Protein AF-V5I3E8-F1 (afdb_monomer)

Solvent-accessible surface area (backbone atoms only — not comparable to full-atom values): 7664 Å² total; per-residue (Å²): 109,70,68,59,53,53,50,51,53,53,49,54,50,52,49,53,48,52,49,53,53,53,51,50,53,51,50,53,51,50,49,52,51,50,52,49,51,50,53,50,50,52,55,44,58,69,61,35,80,78,40,76,70,56,49,55,54,52,53,48,52,51,53,48,49,47,51,53,49,51,56,52,42,48,49,50,48,51,50,51,48,55,49,52,49,52,48,52,50,49,48,56,46,50,52,51,48,52,50,52,50,50,51,51,50,49,52,51,51,52,50,53,51,49,54,49,50,52,52,51,51,50,52,50,51,52,52,50,50,51,52,50,51,53,52,52,52,50,57,55,64,74,72,105

Foldseek 3Di:
DVVVVVVVVVVVVVVVLVVVLVVVLVVLVVVLVVVLCVVLVVVCVVPVVVDPVCNVVSVVVSVVCCVCPVNPPVCCPVVCVVSVVCCVVCCCCVVCVVVVVVVVVVVVVVVVVVVVVVVVVVVVVCVVVVVVVVVVVCCVVVVD

Radius of gyration: 36.59 Å; Cα contacts (8 Å, |Δi|>4): 25; chains: 1; bounding box: 84×21×106 Å

Organism: Ixodes ricinus (NCBI:txid34613)

pLDDT: mean 70.53, std 8.28, range [51.88, 89.31]

Structure (mmCIF, N/CA/C/O backbone):
data_AF-V5I3E8-F1
#
_entry.id   AF-V5I3E8-F1
#
loop_
_atom_site.group_PDB
_atom_site.id
_atom_site.type_symbol
_atom_site.label_atom_id
_atom_site.label_alt_id
_atom_site.label_comp_id
_atom_site.label_asym_id
_atom_site.label_entity_id
_atom_site.label_seq_id
_atom_site.pdbx_PDB_ins_code
_atom_site.Cartn_x
_atom_site.Cartn_y
_atom_site.Cartn_z
_atom_site.occupancy
_atom_site.B_iso_or_equiv
_atom_site.auth_seq_id
_atom_site.auth_comp_id
_atom_site.auth_asym_id
_atom_site.auth_atom_id
_atom_site.pdbx_PDB_model_num
ATOM 1 N N . TYR A 1 1 ? -5.792 -1.248 25.904 1.00 58.16 1 TYR A N 1
ATOM 2 C CA . TYR A 1 1 ? -6.262 -2.214 24.886 1.00 58.16 1 TYR A CA 1
ATOM 3 C C . TYR A 1 1 ? -6.462 -1.592 23.500 1.00 58.16 1 TYR A C 1
ATOM 5 O O . TYR A 1 1 ? -5.793 -2.015 22.571 1.00 58.16 1 TYR A O 1
ATOM 13 N N . ILE A 1 2 ? -7.296 -0.555 23.338 1.00 60.03 2 ILE A N 1
ATOM 14 C CA . ILE A 1 2 ? -7.599 0.042 22.014 1.00 60.03 2 ILE A CA 1
ATOM 15 C C . ILE A 1 2 ? -6.369 0.671 21.337 1.00 60.03 2 ILE A C 1
ATOM 17 O O . ILE A 1 2 ? -6.145 0.451 20.152 1.00 60.03 2 ILE A O 1
ATOM 21 N N . TYR A 1 3 ? -5.545 1.408 22.087 1.00 62.28 3 TYR A N 1
ATOM 22 C CA . TYR A 1 3 ? -4.334 2.034 21.543 1.00 62.28 3 TYR A CA 1
ATOM 23 C C . TYR A 1 3 ? -3.337 0.994 21.008 1.00 62.28 3 TYR A C 1
ATOM 25 O O . TYR A 1 3 ? -2.826 1.132 19.903 1.00 62.28 3 TYR A O 1
ATOM 33 N N . ILE A 1 4 ? -3.146 -0.096 21.759 1.00 72.69 4 ILE A N 1
ATOM 34 C CA . ILE A 1 4 ? -2.285 -1.225 21.382 1.00 72.69 4 ILE A CA 1
ATOM 35 C C . ILE A 1 4 ? -2.824 -1.910 20.118 1.00 72.69 4 ILE A C 1
ATOM 37 O O . ILE A 1 4 ? -2.066 -2.174 19.193 1.00 72.69 4 ILE A O 1
ATOM 41 N N . TYR A 1 5 ? -4.137 -2.129 20.030 1.00 66.50 5 TYR A N 1
ATOM 42 C CA . TYR A 1 5 ? -4.763 -2.751 18.860 1.00 66.50 5 TYR A CA 1
ATOM 43 C C . TYR A 1 5 ? -4.642 -1.892 17.589 1.00 66.50 5 TYR A C 1
ATOM 45 O O . TYR A 1 5 ? -4.278 -2.394 16.527 1.00 66.50 5 TYR A O 1
ATOM 53 N N . ILE A 1 6 ? -4.880 -0.580 17.699 1.00 66.94 6 ILE A N 1
ATOM 54 C CA . ILE A 1 6 ? -4.701 0.366 16.586 1.00 66.94 6 ILE A CA 1
ATOM 55 C C . ILE A 1 6 ? -3.235 0.395 16.141 1.00 66.94 6 ILE A C 1
ATOM 57 O O . ILE A 1 6 ? -2.953 0.359 14.944 1.00 66.94 6 ILE A O 1
ATOM 61 N N . TYR A 1 7 ? -2.304 0.415 17.093 1.00 69.31 7 TYR A N 1
ATOM 62 C CA . TYR A 1 7 ? -0.872 0.404 16.818 1.00 69.31 7 TYR A CA 1
ATOM 63 C C . TYR A 1 7 ? -0.431 -0.872 16.080 1.00 69.31 7 TYR A C 1
ATOM 65 O O . TYR A 1 7 ? 0.264 -0.784 15.069 1.00 69.31 7 TYR A O 1
ATOM 73 N N . ILE A 1 8 ? -0.912 -2.046 16.507 1.00 73.50 8 ILE A N 1
ATOM 74 C CA . ILE A 1 8 ? -0.635 -3.333 15.849 1.00 73.50 8 ILE A CA 1
ATOM 75 C C . ILE A 1 8 ? -1.161 -3.348 14.406 1.00 73.50 8 ILE A C 1
ATOM 77 O O . ILE A 1 8 ? -0.446 -3.779 13.500 1.00 73.50 8 ILE A O 1
ATOM 81 N N . ILE A 1 9 ? -2.373 -2.840 14.156 1.00 73.19 9 ILE A N 1
ATOM 82 C CA . ILE A 1 9 ? -2.941 -2.759 12.798 1.00 73.19 9 ILE A CA 1
ATOM 83 C C . ILE A 1 9 ? -2.114 -1.831 11.903 1.00 73.19 9 ILE A C 1
ATOM 85 O O . ILE A 1 9 ? -1.828 -2.161 10.753 1.00 73.19 9 ILE A O 1
ATOM 89 N N . ILE A 1 10 ? -1.705 -0.672 12.423 1.00 70.00 10 ILE A N 1
ATOM 90 C CA . ILE A 1 10 ? -0.891 0.281 11.662 1.00 70.00 10 ILE A CA 1
ATOM 91 C C . ILE A 1 10 ? 0.464 -0.338 11.297 1.00 70.00 10 ILE A C 1
ATOM 93 O O . ILE A 1 10 ? 0.891 -0.228 10.147 1.00 70.00 10 ILE A O 1
ATOM 97 N N . ILE A 1 11 ? 1.120 -1.024 12.239 1.00 74.12 11 ILE A N 1
ATOM 98 C CA . ILE A 1 11 ? 2.411 -1.680 11.995 1.00 74.12 11 ILE A CA 1
ATOM 99 C C . ILE A 1 11 ? 2.282 -2.825 10.997 1.00 74.12 11 ILE A C 1
ATOM 101 O O . ILE A 1 11 ? 3.046 -2.875 10.037 1.00 74.12 11 ILE A O 1
ATOM 105 N N . THR A 1 12 ? 1.325 -3.732 11.186 1.00 70.81 12 THR A N 1
ATOM 106 C CA . THR A 1 12 ? 1.130 -4.877 10.278 1.00 70.81 12 THR A CA 1
ATOM 107 C C . THR A 1 12 ? 0.818 -4.416 8.853 1.00 70.81 12 THR A C 1
ATOM 109 O O . THR A 1 12 ? 1.358 -4.964 7.889 1.00 70.81 12 THR A O 1
ATOM 112 N N . TYR A 1 13 ? 0.042 -3.343 8.699 1.00 70.50 13 TYR A N 1
ATOM 113 C CA . TYR A 1 13 ? -0.216 -2.731 7.398 1.0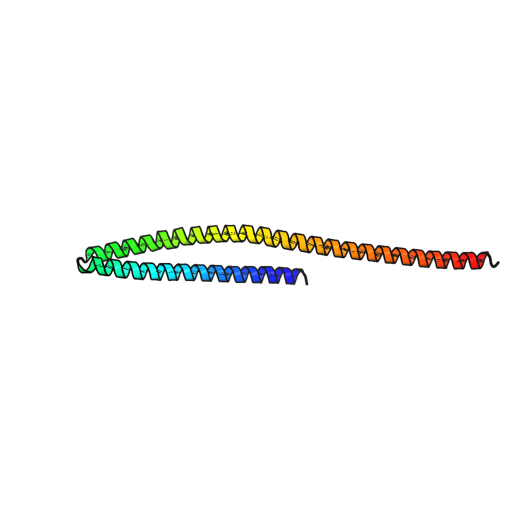0 70.50 13 TYR A CA 1
ATOM 114 C C . TYR A 1 13 ? 1.031 -2.064 6.789 1.00 70.50 13 TYR A C 1
ATOM 116 O O . TYR A 1 13 ? 1.321 -2.247 5.608 1.00 70.50 13 TYR A O 1
ATOM 124 N N . LEU A 1 14 ? 1.815 -1.320 7.578 1.00 69.50 14 LEU A N 1
ATOM 125 C CA . LEU A 1 14 ? 3.079 -0.734 7.111 1.00 69.50 14 LEU A CA 1
ATOM 126 C C . LEU A 1 14 ? 4.089 -1.806 6.687 1.00 69.50 14 LEU A C 1
ATOM 128 O O . LEU A 1 14 ? 4.796 -1.626 5.695 1.00 69.50 14 LEU A O 1
ATOM 132 N N . LEU A 1 15 ? 4.139 -2.920 7.415 1.00 73.44 15 LEU A N 1
ATOM 133 C CA . LEU A 1 15 ? 5.052 -4.026 7.152 1.00 73.44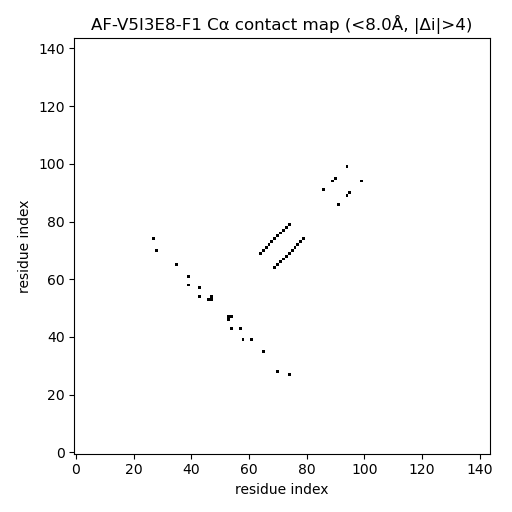 15 LEU A CA 1
ATOM 134 C C . LEU A 1 15 ? 4.677 -4.767 5.862 1.00 73.44 15 LEU A C 1
ATOM 136 O O . LEU A 1 15 ? 5.527 -4.974 4.998 1.00 73.44 15 LEU A O 1
ATOM 140 N N . THR A 1 16 ? 3.397 -5.111 5.695 1.00 71.25 16 THR A N 1
ATOM 141 C CA . THR A 1 16 ? 2.880 -5.731 4.461 1.00 71.25 16 THR A CA 1
ATOM 142 C C . THR A 1 16 ? 3.070 -4.809 3.256 1.00 71.25 16 THR A C 1
ATOM 144 O O . THR A 1 16 ? 3.516 -5.242 2.193 1.00 71.25 16 THR A O 1
ATOM 147 N N . TYR A 1 17 ? 2.846 -3.508 3.427 1.00 68.00 17 TYR A N 1
ATOM 148 C CA . TYR A 1 17 ? 3.140 -2.506 2.411 1.00 68.00 17 TYR A CA 1
ATOM 149 C C . TYR A 1 17 ? 4.627 -2.456 2.020 1.00 68.00 17 TYR A C 1
ATOM 151 O O . TYR A 1 17 ? 4.963 -2.522 0.837 1.00 68.00 17 TYR A O 1
ATOM 159 N N . LEU A 1 18 ? 5.535 -2.372 2.996 1.00 72.75 18 LEU A N 1
ATOM 160 C CA . LEU A 1 18 ? 6.974 -2.373 2.737 1.00 72.75 18 LEU A CA 1
ATOM 161 C C . LEU A 1 18 ? 7.388 -3.642 1.974 1.00 72.75 18 LEU A C 1
ATOM 163 O O . LEU A 1 18 ? 8.130 -3.560 0.993 1.00 72.75 18 LEU A O 1
ATOM 167 N N . LEU A 1 19 ? 6.862 -4.798 2.386 1.00 74.94 19 LEU A N 1
ATOM 168 C CA . LEU A 1 19 ? 7.128 -6.089 1.759 1.00 74.94 19 LEU A CA 1
ATOM 169 C C . LEU A 1 19 ? 6.650 -6.124 0.297 1.00 74.94 19 LEU A C 1
ATOM 171 O O . LEU A 1 19 ? 7.425 -6.477 -0.594 1.00 74.94 19 LEU A O 1
ATOM 175 N N . THR A 1 20 ? 5.407 -5.714 0.022 1.00 69.81 20 THR A N 1
ATOM 176 C CA . THR A 1 20 ? 4.859 -5.648 -1.350 1.00 69.81 20 THR A CA 1
ATOM 177 C C . THR A 1 20 ? 5.638 -4.673 -2.239 1.00 69.81 20 THR A C 1
ATOM 179 O O . THR A 1 20 ? 5.943 -4.986 -3.387 1.00 69.81 20 THR A O 1
ATOM 182 N N . TYR A 1 21 ? 6.047 -3.514 -1.716 1.00 69.25 21 TYR A N 1
ATOM 183 C CA . TYR A 1 21 ? 6.871 -2.558 -2.458 1.00 69.25 21 TYR A CA 1
ATOM 184 C C . TYR A 1 21 ? 8.250 -3.127 -2.815 1.00 69.25 21 TYR A C 1
ATOM 186 O O . TYR A 1 21 ? 8.702 -3.009 -3.959 1.00 69.25 21 TYR A O 1
ATOM 194 N N . VAL A 1 22 ? 8.932 -3.752 -1.849 1.00 72.38 22 VAL A N 1
ATOM 195 C CA . VAL A 1 22 ? 10.248 -4.364 -2.074 1.00 72.38 22 VAL A CA 1
ATOM 196 C C . VAL A 1 22 ? 10.141 -5.497 -3.092 1.00 72.38 22 VAL A C 1
ATOM 198 O O . VAL A 1 22 ? 10.946 -5.534 -4.021 1.00 72.38 22 VAL A O 1
ATOM 201 N N . THR A 1 23 ? 9.131 -6.360 -2.972 1.00 73.12 23 THR A N 1
ATOM 202 C CA . THR A 1 23 ? 8.903 -7.492 -3.887 1.00 73.12 23 THR A CA 1
ATOM 203 C C . THR A 1 23 ? 8.535 -7.050 -5.305 1.00 73.12 23 THR A C 1
ATOM 205 O O . THR A 1 23 ? 9.109 -7.555 -6.267 1.00 73.12 23 THR A O 1
ATOM 208 N N . LEU A 1 24 ? 7.669 -6.047 -5.479 1.00 67.81 24 LEU A N 1
ATOM 209 C CA . LEU A 1 24 ? 7.385 -5.476 -6.804 1.00 67.81 24 LEU A CA 1
ATOM 210 C C . LEU A 1 24 ? 8.631 -4.845 -7.426 1.00 67.81 24 LEU A C 1
ATOM 212 O O . LEU A 1 24 ? 8.921 -5.046 -8.605 1.00 67.81 24 LEU A O 1
ATOM 216 N N . ARG A 1 25 ? 9.410 -4.099 -6.638 1.00 70.69 25 ARG A N 1
ATOM 217 C CA . ARG A 1 25 ? 10.646 -3.473 -7.117 1.00 70.69 25 ARG A CA 1
ATOM 218 C C . ARG A 1 25 ? 11.676 -4.515 -7.549 1.00 70.69 25 ARG A C 1
ATOM 220 O O . ARG A 1 25 ? 12.348 -4.312 -8.564 1.00 70.69 25 ARG A O 1
ATOM 227 N N . THR A 1 26 ? 11.842 -5.596 -6.788 1.00 71.75 26 THR A N 1
ATOM 228 C CA . THR A 1 26 ? 12.764 -6.678 -7.152 1.00 71.75 26 THR A CA 1
ATOM 229 C C . THR A 1 26 ? 12.272 -7.413 -8.390 1.00 71.75 26 THR A C 1
ATOM 231 O O . THR A 1 26 ? 13.076 -7.591 -9.302 1.00 71.75 26 THR A O 1
ATOM 234 N N . TYR A 1 27 ? 10.976 -7.726 -8.481 1.00 72.44 27 TYR A N 1
ATOM 235 C CA . TYR A 1 27 ? 10.354 -8.360 -9.648 1.00 72.44 27 TYR A CA 1
ATOM 236 C C . TYR A 1 27 ? 10.526 -7.537 -10.931 1.00 72.44 27 TYR A C 1
ATOM 238 O O . TYR A 1 27 ? 11.023 -8.032 -11.939 1.00 72.44 27 TYR A O 1
ATOM 246 N N . VAL A 1 28 ? 10.201 -6.243 -10.898 1.00 66.12 28 VAL A N 1
ATOM 247 C CA . VAL A 1 28 ? 10.371 -5.363 -12.066 1.00 66.12 28 VAL A CA 1
ATOM 248 C C . VAL A 1 28 ? 11.846 -5.277 -12.461 1.00 66.12 28 VAL A C 1
ATOM 250 O O . VAL A 1 28 ? 12.188 -5.345 -13.641 1.00 66.12 28 VAL A O 1
ATOM 253 N N . ARG A 1 29 ? 12.755 -5.186 -11.484 1.00 69.56 29 ARG A N 1
ATOM 254 C CA . ARG A 1 29 ? 14.199 -5.154 -11.749 1.00 69.56 29 ARG A CA 1
ATOM 255 C C . ARG A 1 29 ? 14.696 -6.450 -12.392 1.00 69.56 29 ARG A C 1
ATOM 257 O O . ARG A 1 29 ? 15.526 -6.377 -13.300 1.00 69.56 29 ARG A O 1
ATOM 264 N N . THR A 1 30 ? 14.255 -7.618 -11.926 1.00 73.62 30 THR A N 1
ATOM 265 C CA . THR A 1 30 ? 14.668 -8.914 -12.486 1.00 73.62 30 THR A CA 1
ATOM 266 C C . THR A 1 30 ? 14.070 -9.132 -13.869 1.00 73.62 30 THR A C 1
ATOM 268 O O . THR A 1 30 ? 14.805 -9.523 -14.777 1.00 73.62 30 THR A O 1
ATOM 271 N N . TYR A 1 31 ? 12.796 -8.795 -14.065 1.00 69.62 31 TYR A N 1
ATOM 272 C CA . TYR A 1 31 ? 12.119 -8.872 -15.357 1.00 69.62 31 TYR A CA 1
ATOM 273 C C . TYR A 1 31 ? 12.790 -7.975 -16.405 1.00 69.62 31 TYR A C 1
ATOM 275 O O . TYR A 1 31 ? 13.229 -8.452 -17.447 1.00 69.62 31 TYR A O 1
ATOM 283 N N . VAL A 1 32 ? 13.008 -6.692 -16.097 1.00 66.56 32 VAL A N 1
ATOM 284 C CA . VAL A 1 32 ? 13.704 -5.770 -17.013 1.00 66.56 32 VAL A CA 1
ATOM 285 C C . VAL A 1 32 ? 15.122 -6.259 -17.304 1.00 66.56 32 VAL A C 1
ATOM 287 O O . VAL A 1 32 ? 15.556 -6.258 -18.453 1.00 66.56 32 VAL A O 1
ATOM 290 N N . ARG A 1 33 ? 15.862 -6.725 -16.288 1.00 71.50 33 ARG A N 1
ATOM 291 C CA . ARG A 1 33 ? 17.227 -7.240 -16.481 1.00 71.50 33 ARG A CA 1
ATOM 292 C C . ARG A 1 33 ? 17.255 -8.464 -17.395 1.00 71.50 33 ARG A C 1
ATOM 294 O O . ARG A 1 33 ? 18.158 -8.563 -18.222 1.00 71.50 33 ARG A O 1
ATOM 301 N N . THR A 1 34 ? 16.330 -9.402 -17.223 1.00 74.81 34 THR A N 1
ATOM 302 C CA . THR A 1 34 ? 16.268 -10.637 -18.019 1.00 74.81 34 THR A CA 1
ATOM 303 C C . THR A 1 34 ? 15.806 -10.355 -19.441 1.00 74.81 34 THR A C 1
ATOM 305 O O . THR A 1 34 ? 16.481 -10.786 -20.375 1.00 74.81 34 THR A O 1
ATOM 308 N N . TYR A 1 35 ? 14.756 -9.554 -19.617 1.00 69.19 35 TYR A N 1
ATOM 309 C CA . TYR A 1 35 ? 14.264 -9.125 -20.926 1.00 69.19 35 TYR A CA 1
ATOM 310 C C . TYR A 1 35 ? 15.332 -8.361 -21.713 1.00 69.19 35 TYR A C 1
ATOM 312 O O . TYR A 1 35 ? 15.673 -8.718 -22.834 1.00 69.19 35 TYR A O 1
ATOM 320 N N . VAL A 1 36 ? 15.972 -7.366 -21.095 1.00 67.62 36 VAL A N 1
ATOM 321 C CA . VAL A 1 36 ? 17.036 -6.595 -21.752 1.00 67.62 36 VAL A CA 1
ATOM 322 C C . VAL A 1 36 ? 18.233 -7.484 -22.057 1.00 67.62 36 VAL A C 1
ATOM 324 O O . VAL A 1 36 ? 18.787 -7.408 -23.146 1.00 67.62 36 VAL A O 1
ATOM 327 N N . ARG A 1 37 ? 18.647 -8.358 -21.132 1.00 72.06 37 ARG A N 1
ATOM 328 C CA . ARG A 1 37 ? 19.776 -9.265 -21.375 1.00 72.06 37 ARG A CA 1
ATOM 329 C C . ARG A 1 37 ? 19.490 -10.221 -22.526 1.00 72.06 37 ARG A C 1
ATOM 331 O O . ARG A 1 37 ? 20.395 -10.456 -23.319 1.00 72.06 37 ARG A O 1
ATOM 338 N N . THR A 1 38 ? 18.292 -10.792 -22.594 1.00 74.69 38 THR A N 1
ATOM 339 C CA . THR A 1 38 ? 17.907 -11.732 -23.653 1.00 74.69 38 THR A CA 1
ATOM 340 C C . THR A 1 38 ? 17.785 -11.011 -24.985 1.00 74.69 38 THR A C 1
ATOM 342 O O . THR A 1 38 ? 18.507 -11.383 -25.902 1.00 74.69 38 THR A O 1
ATOM 345 N N . TYR A 1 39 ? 17.012 -9.925 -25.050 1.00 68.38 39 TYR A N 1
ATOM 346 C CA . TYR A 1 39 ? 16.825 -9.115 -26.253 1.00 68.38 39 TYR A CA 1
ATOM 347 C C . TYR A 1 39 ? 18.143 -8.546 -26.787 1.00 68.38 39 TYR A C 1
ATOM 349 O O . TYR A 1 39 ? 18.472 -8.709 -27.956 1.00 68.38 39 TYR A O 1
ATOM 357 N N . VAL A 1 40 ? 18.968 -7.939 -25.926 1.00 66.31 40 VAL A N 1
ATOM 358 C CA . VAL A 1 40 ? 20.290 -7.441 -26.335 1.00 66.31 40 VAL A CA 1
ATOM 359 C C . VAL A 1 40 ? 21.163 -8.591 -26.795 1.00 66.31 40 VAL A C 1
ATOM 361 O O . VAL A 1 40 ? 21.816 -8.474 -27.820 1.00 66.31 40 VAL A O 1
ATOM 364 N N . ARG A 1 41 ? 21.203 -9.715 -26.074 1.00 68.94 41 ARG A N 1
ATOM 365 C CA . ARG A 1 41 ? 22.053 -10.844 -26.464 1.00 68.94 41 ARG A CA 1
ATOM 366 C C . ARG A 1 41 ? 21.627 -11.432 -27.805 1.00 68.94 41 ARG A C 1
ATOM 368 O O . ARG A 1 41 ? 22.515 -11.735 -28.592 1.00 68.94 41 ARG A O 1
ATOM 375 N N . THR A 1 42 ? 20.335 -11.604 -28.068 1.00 68.19 42 THR A N 1
ATOM 376 C CA . THR A 1 42 ? 19.839 -12.146 -29.340 1.00 68.19 42 THR A CA 1
ATOM 377 C C . THR A 1 42 ? 20.080 -11.162 -30.475 1.00 68.19 42 THR A C 1
ATOM 379 O O . THR A 1 42 ? 20.745 -11.527 -31.438 1.00 68.19 42 THR A O 1
ATOM 382 N N . TYR A 1 43 ? 19.664 -9.905 -30.315 1.00 63.53 43 TYR A N 1
ATOM 383 C CA . TYR A 1 43 ? 19.780 -8.865 -31.339 1.00 63.53 43 TYR A CA 1
ATOM 384 C C . TYR A 1 43 ? 21.239 -8.500 -31.650 1.00 63.53 43 TYR A C 1
ATOM 386 O O . TYR A 1 43 ? 21.638 -8.366 -32.803 1.00 63.53 43 TYR A O 1
ATOM 394 N N . VAL A 1 44 ? 22.089 -8.397 -30.623 1.00 61.00 44 VAL A N 1
ATOM 395 C CA . VAL A 1 44 ? 23.533 -8.197 -30.811 1.00 61.00 44 VAL A CA 1
ATOM 396 C C . VAL A 1 44 ? 24.141 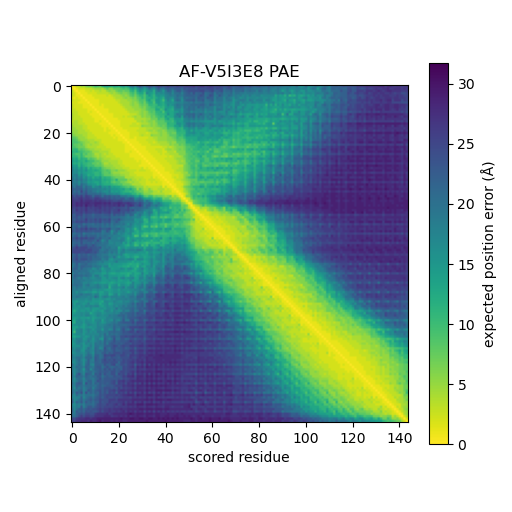-9.428 -31.468 1.00 61.00 44 VAL A C 1
ATOM 398 O O . VAL A 1 44 ? 24.924 -9.273 -32.390 1.00 61.00 44 VAL A O 1
ATOM 401 N N . ARG A 1 45 ? 23.806 -10.655 -31.053 1.00 64.62 45 ARG A N 1
ATOM 402 C CA . ARG A 1 45 ? 24.397 -11.864 -31.654 1.00 64.62 45 ARG A CA 1
ATOM 403 C C . ARG A 1 45 ? 24.015 -12.032 -33.129 1.00 64.62 45 ARG A C 1
ATOM 405 O O . ARG A 1 45 ? 24.862 -12.490 -33.892 1.00 64.62 45 ARG A O 1
ATOM 412 N N . THR A 1 46 ? 22.805 -11.645 -33.533 1.00 60.06 46 THR A N 1
ATOM 413 C CA . THR A 1 46 ? 22.371 -11.687 -34.939 1.00 60.06 46 THR A CA 1
ATOM 414 C C . THR A 1 46 ? 23.031 -10.596 -35.786 1.00 60.06 46 THR A C 1
ATOM 416 O O . THR A 1 46 ? 23.503 -10.897 -36.877 1.00 60.06 46 THR A O 1
ATOM 419 N N . TYR A 1 47 ? 23.168 -9.364 -35.278 1.00 54.50 47 TYR A N 1
ATOM 420 C CA . TYR A 1 47 ? 23.748 -8.244 -36.040 1.00 54.50 47 TYR A CA 1
ATOM 421 C C . TYR A 1 47 ? 25.287 -8.127 -35.967 1.00 54.50 47 TYR A C 1
ATOM 423 O O . TYR A 1 47 ? 25.928 -7.704 -36.927 1.00 54.50 47 TYR A O 1
ATOM 431 N N . VAL A 1 48 ? 25.922 -8.507 -34.851 1.00 52.06 48 VAL A N 1
ATOM 432 C CA . VAL A 1 48 ? 27.372 -8.320 -34.604 1.00 52.06 48 VAL A CA 1
ATOM 433 C C . VAL A 1 48 ? 28.246 -9.406 -35.212 1.00 52.06 48 VAL A C 1
ATOM 435 O O . VAL A 1 48 ? 29.440 -9.173 -35.394 1.00 52.06 48 VAL A O 1
ATOM 438 N N . ARG A 1 49 ? 27.684 -10.545 -35.634 1.00 54.94 49 ARG A N 1
ATOM 439 C CA . ARG A 1 49 ? 28.434 -11.552 -36.407 1.00 54.94 49 ARG A CA 1
ATOM 440 C C . ARG A 1 49 ? 29.089 -10.959 -37.676 1.00 54.94 49 ARG A C 1
ATOM 442 O O . ARG A 1 49 ? 29.958 -11.604 -38.246 1.00 54.94 49 ARG A O 1
ATOM 449 N N . ARG A 1 50 ? 28.731 -9.729 -38.085 1.00 56.44 50 ARG A N 1
ATOM 450 C CA . ARG A 1 50 ? 29.274 -9.046 -39.267 1.00 56.44 50 ARG A CA 1
ATOM 451 C C . ARG A 1 50 ? 30.181 -7.826 -39.035 1.00 56.44 50 ARG A C 1
ATOM 453 O O . ARG A 1 50 ? 30.843 -7.456 -39.992 1.00 56.44 50 ARG A O 1
ATOM 460 N N . ARG A 1 51 ? 30.246 -7.176 -37.857 1.00 59.44 51 ARG A N 1
ATOM 461 C CA . ARG A 1 51 ? 31.103 -5.974 -37.643 1.00 59.44 51 ARG A CA 1
ATOM 462 C C . ARG A 1 51 ? 31.269 -5.597 -36.161 1.00 59.44 51 ARG A C 1
ATOM 464 O O . ARG A 1 51 ? 30.296 -5.485 -35.416 1.00 59.44 51 ARG A O 1
ATOM 471 N N . THR A 1 52 ? 32.506 -5.324 -35.748 1.00 56.56 52 THR A N 1
ATOM 472 C CA . THR A 1 52 ? 32.926 -4.999 -34.367 1.00 56.56 52 THR A CA 1
ATOM 473 C C . THR A 1 52 ? 32.414 -3.647 -33.852 1.00 56.56 52 THR A C 1
ATOM 475 O O . THR A 1 52 ? 32.132 -3.524 -32.660 1.00 56.56 52 THR A O 1
ATOM 478 N N . TYR A 1 53 ? 32.190 -2.670 -34.738 1.00 55.31 53 TYR A N 1
ATOM 479 C CA . TYR A 1 53 ? 31.705 -1.321 -34.397 1.00 55.31 53 TYR A CA 1
ATOM 480 C C . TYR A 1 53 ? 30.251 -1.293 -33.881 1.00 55.31 53 TYR A C 1
ATOM 482 O O . TYR A 1 53 ? 29.898 -0.527 -32.987 1.00 55.31 53 TYR A O 1
ATOM 490 N N . VAL A 1 54 ? 29.398 -2.197 -34.375 1.00 57.75 54 VAL A N 1
ATOM 491 C CA . VAL A 1 54 ? 27.984 -2.286 -33.964 1.00 57.75 54 VAL A CA 1
ATOM 492 C C . VAL A 1 54 ? 27.863 -2.774 -32.516 1.00 57.75 54 VAL A C 1
ATOM 494 O O . VAL A 1 54 ? 26.963 -2.373 -31.779 1.00 57.75 54 VAL A O 1
ATOM 497 N N . ARG A 1 55 ? 28.805 -3.608 -32.060 1.00 61.34 55 ARG A N 1
ATOM 498 C CA . ARG A 1 55 ? 28.776 -4.202 -30.718 1.00 61.34 55 ARG A CA 1
ATOM 499 C C . ARG A 1 55 ? 28.934 -3.166 -29.616 1.00 61.34 55 ARG A C 1
ATOM 501 O O . ARG A 1 55 ? 28.238 -3.251 -28.606 1.00 61.34 55 ARG A O 1
ATOM 508 N N . THR A 1 56 ? 29.875 -2.243 -29.773 1.00 62.81 56 THR A N 1
ATOM 509 C CA . THR A 1 56 ? 30.171 -1.215 -28.771 1.00 62.81 56 THR A CA 1
ATOM 510 C C . THR A 1 56 ? 29.046 -0.195 -28.714 1.00 62.81 56 THR A C 1
ATOM 512 O O . THR A 1 56 ? 28.532 0.031 -27.623 1.00 62.81 56 THR A O 1
ATOM 515 N N . TYR A 1 57 ? 28.590 0.306 -29.867 1.00 65.81 57 TYR A N 1
ATOM 516 C CA . TYR A 1 57 ? 27.499 1.279 -29.954 1.00 65.81 57 TYR A CA 1
ATOM 517 C C . TYR A 1 57 ? 26.168 0.738 -29.408 1.00 65.81 57 TYR A C 1
ATOM 519 O O . TYR A 1 57 ? 25.546 1.361 -28.553 1.00 65.81 57 TYR A O 1
ATOM 527 N N . VAL A 1 58 ? 25.748 -0.467 -29.816 1.00 64.44 58 VAL A N 1
ATOM 528 C CA . VAL A 1 58 ? 24.496 -1.067 -29.316 1.00 64.44 58 VAL A CA 1
ATOM 529 C C . VAL A 1 58 ? 24.597 -1.362 -27.821 1.00 64.44 58 VAL A C 1
ATOM 531 O O . VAL A 1 58 ? 23.654 -1.125 -27.068 1.00 64.44 58 VAL A O 1
ATOM 534 N N . ARG A 1 59 ? 25.751 -1.840 -27.341 1.00 67.50 59 ARG A N 1
ATOM 535 C CA . ARG A 1 59 ? 25.937 -2.117 -25.913 1.00 67.50 59 ARG A CA 1
ATOM 536 C C . ARG A 1 59 ? 25.900 -0.843 -25.073 1.00 67.50 59 ARG A C 1
ATOM 538 O O . ARG A 1 59 ? 25.324 -0.886 -23.987 1.00 67.50 59 ARG A O 1
ATOM 545 N N . THR A 1 60 ? 26.518 0.250 -25.516 1.00 68.81 60 THR A N 1
ATOM 546 C CA . THR A 1 60 ? 26.506 1.519 -24.777 1.00 68.81 60 THR A CA 1
ATOM 547 C C . THR A 1 60 ? 25.129 2.157 -24.830 1.00 68.81 60 THR A C 1
ATOM 549 O O . THR A 1 60 ? 24.578 2.418 -23.764 1.00 68.81 60 THR A O 1
ATOM 552 N N . TYR A 1 61 ? 24.542 2.299 -26.020 1.00 70.69 61 TYR A N 1
ATOM 553 C CA . TYR A 1 61 ? 23.235 2.925 -26.217 1.00 70.69 61 TYR A CA 1
ATOM 554 C C . TYR A 1 61 ? 22.113 2.172 -25.499 1.00 70.69 61 TYR A C 1
ATOM 556 O O . TYR A 1 61 ? 21.339 2.766 -24.754 1.00 70.69 61 TYR A O 1
ATOM 564 N N . VAL A 1 62 ? 22.046 0.842 -25.630 1.00 68.50 62 VAL A N 1
ATOM 565 C CA . VAL A 1 62 ? 21.000 0.074 -24.941 1.00 68.50 62 VAL A CA 1
ATOM 566 C C . VAL A 1 62 ? 21.211 0.104 -23.430 1.00 68.50 62 VAL A C 1
ATOM 568 O O . VAL A 1 62 ? 20.250 0.230 -22.674 1.00 68.50 62 VAL A O 1
ATOM 571 N N . ARG A 1 63 ? 22.458 0.038 -22.948 1.00 69.25 63 ARG A N 1
ATOM 572 C CA . ARG A 1 63 ? 22.731 0.116 -21.507 1.00 69.25 63 ARG A CA 1
ATOM 573 C C . ARG A 1 63 ? 22.362 1.479 -20.932 1.00 69.25 63 ARG A C 1
ATOM 575 O O . ARG A 1 63 ? 21.819 1.511 -19.828 1.00 69.25 63 ARG A O 1
ATOM 582 N N . THR A 1 64 ? 22.668 2.577 -21.622 1.00 71.88 64 THR A N 1
ATOM 583 C CA . THR A 1 64 ? 22.305 3.923 -21.168 1.00 71.88 64 THR A CA 1
ATOM 584 C C . THR A 1 64 ? 20.799 4.099 -21.224 1.00 71.88 64 THR A C 1
ATOM 586 O O . THR A 1 64 ? 20.214 4.335 -20.174 1.00 71.88 64 THR A O 1
ATOM 589 N N . TYR A 1 65 ?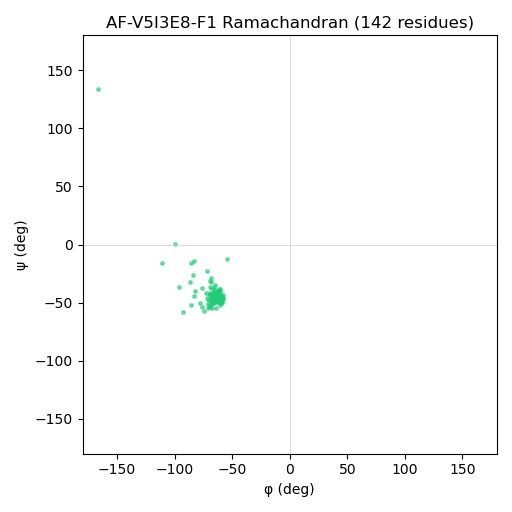 20.168 3.856 -22.374 1.00 70.19 65 TYR A N 1
ATOM 590 C CA . TYR A 1 65 ? 18.729 4.023 -22.574 1.00 70.19 65 TYR A CA 1
ATOM 591 C C . TYR A 1 65 ? 17.893 3.183 -21.599 1.00 70.19 65 TYR A C 1
ATOM 593 O O . TYR A 1 65 ? 17.008 3.698 -20.922 1.00 70.19 65 TYR A O 1
ATOM 601 N N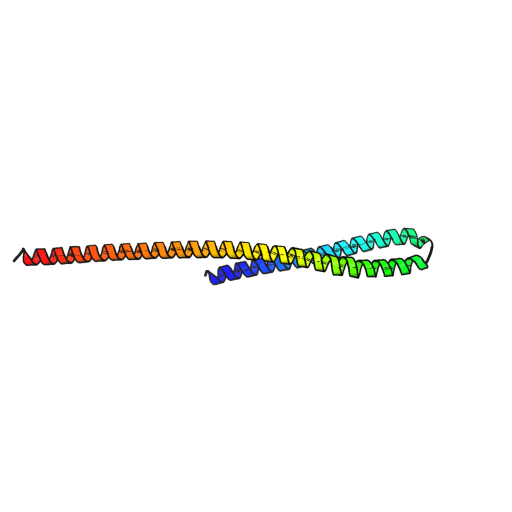 . VAL A 1 66 ? 18.212 1.899 -21.421 1.00 67.12 66 VAL A N 1
ATOM 602 C CA . VAL A 1 66 ? 17.495 1.044 -20.459 1.00 67.12 66 VAL A CA 1
ATOM 603 C C . VAL A 1 66 ? 17.696 1.533 -19.025 1.00 67.12 66 VAL A C 1
ATOM 605 O O . VAL A 1 66 ? 16.755 1.558 -18.229 1.00 67.12 66 VAL A O 1
ATOM 608 N N . ARG A 1 67 ? 18.923 1.914 -18.655 1.00 67.88 67 ARG A N 1
ATOM 609 C CA . ARG A 1 67 ? 19.213 2.341 -17.284 1.00 67.88 67 ARG A CA 1
ATOM 610 C C . ARG A 1 67 ? 18.534 3.667 -16.951 1.00 67.88 67 ARG A C 1
ATOM 612 O O . ARG A 1 67 ? 18.013 3.795 -15.848 1.00 67.88 67 ARG A O 1
ATOM 619 N N . THR A 1 68 ? 18.566 4.643 -17.852 1.00 68.38 68 THR A N 1
ATOM 620 C CA . THR A 1 68 ? 18.025 5.984 -17.599 1.00 68.38 68 THR A CA 1
ATOM 621 C C . THR A 1 68 ? 16.521 6.040 -17.829 1.00 68.38 68 THR A C 1
ATOM 623 O O . THR A 1 68 ? 15.795 6.569 -16.987 1.00 68.38 68 THR A O 1
ATOM 626 N N . TYR A 1 69 ? 16.040 5.450 -18.920 1.00 65.69 69 TYR A N 1
ATOM 627 C CA . TYR A 1 69 ? 14.649 5.571 -19.337 1.00 65.69 69 TYR A CA 1
ATOM 628 C C . TYR A 1 69 ? 13.748 4.535 -18.647 1.00 65.69 69 TYR A C 1
ATOM 630 O O . TYR A 1 69 ? 12.765 4.849 -17.978 1.00 65.69 69 TYR A O 1
ATOM 638 N N . VAL A 1 70 ? 14.121 3.256 -18.710 1.00 64.81 70 VAL A N 1
ATOM 639 C CA . VAL A 1 70 ? 13.268 2.198 -18.145 1.00 64.81 70 VAL A CA 1
ATOM 640 C C . VAL A 1 70 ? 13.377 2.176 -16.622 1.00 64.81 70 VAL A C 1
ATOM 642 O O . VAL A 1 70 ? 12.377 2.257 -15.913 1.00 64.81 70 VAL A O 1
ATOM 645 N N . LEU A 1 71 ? 14.595 2.091 -16.084 1.00 63.53 71 LEU A N 1
ATOM 646 C CA . LEU A 1 71 ? 14.767 1.901 -14.642 1.00 63.53 71 LEU A CA 1
ATOM 647 C C . LEU A 1 71 ? 14.521 3.185 -13.835 1.00 63.53 71 LEU A C 1
ATOM 649 O O . LEU A 1 71 ? 14.010 3.130 -12.719 1.00 63.53 71 LEU A O 1
ATOM 653 N N . LEU A 1 72 ? 14.939 4.335 -14.362 1.00 65.44 72 LEU A N 1
ATOM 654 C CA . LEU A 1 72 ? 15.004 5.578 -13.592 1.00 65.44 72 LEU A CA 1
ATOM 655 C C . LEU A 1 72 ? 13.776 6.459 -13.773 1.00 65.44 72 LEU A C 1
ATOM 657 O O . LEU A 1 72 ? 13.354 7.076 -12.802 1.00 65.44 72 LEU A O 1
ATOM 661 N N . THR A 1 73 ? 13.196 6.513 -14.970 1.00 65.06 73 THR A N 1
ATOM 662 C CA . THR A 1 73 ? 11.966 7.274 -15.212 1.00 65.06 73 THR A CA 1
ATOM 663 C C . THR A 1 73 ? 10.754 6.383 -15.037 1.00 65.06 73 THR A C 1
ATOM 665 O O . THR A 1 73 ? 9.974 6.664 -14.134 1.00 65.06 73 THR A O 1
ATOM 668 N N . TYR A 1 74 ? 10.612 5.276 -15.768 1.00 62.97 74 TYR A N 1
ATOM 669 C CA . TYR A 1 74 ? 9.383 4.473 -15.699 1.00 62.97 74 TYR A CA 1
ATOM 670 C C . TYR A 1 74 ? 9.142 3.858 -14.312 1.00 62.97 74 TYR A C 1
ATOM 672 O O . TYR A 1 74 ? 8.124 4.135 -13.684 1.00 62.97 74 TYR A O 1
ATOM 680 N N . VAL A 1 75 ? 10.102 3.107 -13.758 1.00 62.59 75 VAL A N 1
ATOM 681 C CA . VAL A 1 75 ? 9.919 2.488 -12.429 1.00 62.59 75 VAL A CA 1
ATOM 682 C C . VAL A 1 75 ? 9.766 3.550 -11.342 1.00 62.59 75 VAL A C 1
ATOM 684 O O . VAL A 1 75 ? 8.867 3.462 -10.512 1.00 62.59 75 VAL A O 1
ATOM 687 N N . ARG A 1 76 ? 10.610 4.587 -11.333 1.00 66.56 76 ARG A N 1
ATOM 688 C CA . ARG A 1 76 ? 10.542 5.613 -10.284 1.00 66.56 76 ARG A CA 1
ATOM 689 C C . ARG A 1 76 ? 9.260 6.426 -10.364 1.00 66.56 76 ARG A C 1
ATOM 691 O O . ARG A 1 76 ? 8.718 6.739 -9.316 1.00 66.56 76 ARG A O 1
ATOM 698 N N . THR A 1 77 ? 8.801 6.814 -11.551 1.00 68.62 77 THR A N 1
ATOM 699 C CA . THR A 1 77 ? 7.599 7.646 -11.685 1.00 68.62 77 THR A CA 1
ATOM 700 C C . THR A 1 77 ? 6.348 6.809 -11.520 1.00 68.62 77 THR A C 1
ATOM 702 O O . THR A 1 77 ? 5.532 7.148 -10.671 1.00 68.62 77 THR A O 1
ATOM 705 N N . TYR A 1 78 ? 6.224 5.689 -12.228 1.00 65.12 78 TYR A N 1
ATOM 706 C CA . TYR A 1 78 ? 5.024 4.862 -12.216 1.00 65.12 78 TYR A CA 1
ATOM 707 C C . TYR A 1 78 ? 4.813 4.199 -10.857 1.00 65.12 78 TYR A C 1
ATOM 709 O O . TYR A 1 78 ? 3.754 4.351 -10.257 1.00 65.12 78 TYR A O 1
ATOM 717 N N . VAL A 1 79 ? 5.846 3.559 -10.295 1.00 64.62 79 VAL A N 1
ATOM 718 C CA . VAL A 1 79 ? 5.720 2.936 -8.969 1.00 64.62 79 VAL A CA 1
ATOM 719 C C . VAL A 1 79 ? 5.486 4.008 -7.913 1.00 64.62 79 VAL A C 1
ATOM 721 O O . VAL A 1 79 ? 4.570 3.874 -7.116 1.00 64.62 79 VAL A O 1
ATOM 724 N N . ARG A 1 80 ? 6.234 5.118 -7.907 1.00 68.50 80 ARG A N 1
ATOM 725 C CA . ARG A 1 80 ? 6.020 6.168 -6.896 1.00 68.50 80 ARG A CA 1
ATOM 726 C C . ARG A 1 80 ? 4.646 6.813 -7.011 1.00 68.50 80 ARG A C 1
ATOM 728 O O . ARG A 1 80 ? 4.061 7.104 -5.977 1.00 68.50 80 ARG A O 1
ATOM 735 N N . THR A 1 81 ? 4.152 7.085 -8.216 1.00 70.69 81 THR A N 1
ATOM 736 C CA . THR A 1 81 ? 2.840 7.720 -8.407 1.00 70.69 81 THR A CA 1
ATOM 737 C C . THR A 1 81 ? 1.726 6.760 -8.049 1.00 70.69 81 THR A C 1
ATOM 739 O O . THR A 1 81 ? 0.962 7.096 -7.155 1.00 70.69 81 THR A O 1
ATOM 742 N N . TYR A 1 82 ? 1.697 5.565 -8.642 1.00 67.69 82 TYR A N 1
ATOM 743 C CA . TYR A 1 82 ? 0.678 4.550 -8.385 1.00 67.69 82 TYR A CA 1
ATOM 744 C C . TYR A 1 82 ? 0.621 4.170 -6.909 1.00 67.69 82 TYR A C 1
ATOM 746 O O . TYR A 1 82 ? -0.437 4.163 -6.289 1.00 67.69 82 TYR A O 1
ATOM 754 N N . VAL A 1 83 ? 1.783 3.933 -6.305 1.00 64.06 83 VAL A N 1
ATOM 755 C CA . VAL A 1 83 ? 1.850 3.578 -4.895 1.00 64.06 83 VAL A CA 1
ATOM 756 C C . VAL A 1 83 ? 1.443 4.759 -4.017 1.00 64.06 83 VAL A C 1
ATOM 758 O O . VAL A 1 83 ? 0.633 4.598 -3.112 1.0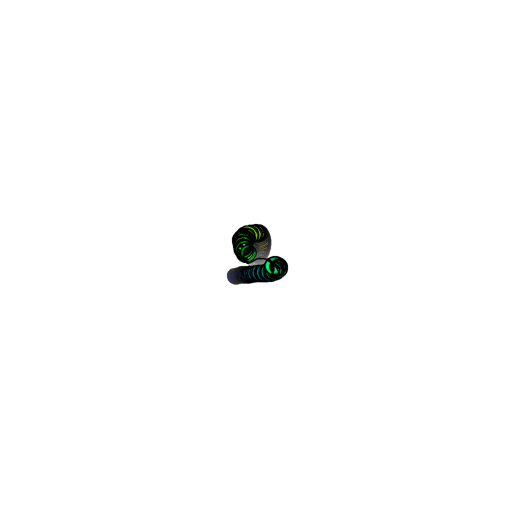0 64.06 83 VAL A O 1
ATOM 761 N N . ARG A 1 84 ? 1.934 5.975 -4.282 1.00 69.44 84 ARG A N 1
ATOM 762 C CA . ARG A 1 84 ? 1.555 7.151 -3.485 1.00 69.44 84 ARG A CA 1
ATOM 763 C C . ARG A 1 84 ? 0.068 7.462 -3.600 1.00 69.44 84 ARG A C 1
ATOM 765 O O . ARG A 1 84 ? -0.521 7.837 -2.591 1.00 69.44 84 ARG A O 1
ATOM 772 N N . THR A 1 85 ? -0.530 7.360 -4.785 1.00 70.69 85 THR A N 1
ATOM 773 C CA . THR A 1 85 ? -1.960 7.624 -4.977 1.00 70.69 85 THR A CA 1
ATOM 774 C C . THR A 1 85 ? -2.785 6.542 -4.312 1.00 70.69 85 THR A C 1
ATOM 776 O O . THR A 1 85 ? -3.584 6.890 -3.452 1.00 70.69 85 THR A O 1
ATOM 779 N N . TYR A 1 86 ? -2.5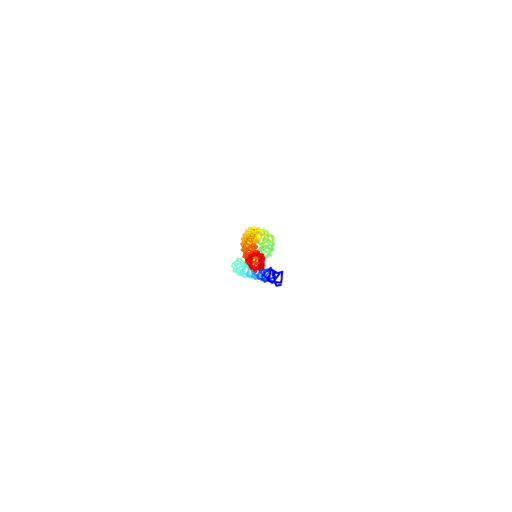31 5.267 -4.613 1.00 66.25 86 TYR A N 1
ATOM 780 C CA . TYR A 1 86 ? -3.279 4.140 -4.060 1.00 66.25 86 TYR A CA 1
ATOM 781 C C . TYR A 1 86 ? -3.181 4.080 -2.535 1.00 66.25 86 TYR A C 1
ATOM 783 O O . TYR A 1 86 ? -4.188 3.981 -1.846 1.00 66.25 86 TYR A O 1
ATOM 791 N N . VAL A 1 87 ? -1.980 4.241 -1.974 1.00 59.38 87 VAL A N 1
ATOM 792 C CA . VAL A 1 87 ? -1.793 4.266 -0.518 1.00 59.38 87 VAL A CA 1
ATOM 793 C C . VAL A 1 87 ? -2.479 5.479 0.083 1.00 59.38 87 VAL A C 1
ATOM 795 O O . VAL A 1 87 ? -3.213 5.345 1.053 1.00 59.38 87 VAL A O 1
ATOM 798 N N . ARG A 1 88 ? -2.276 6.678 -0.470 1.00 68.25 88 ARG A N 1
ATOM 799 C CA . ARG A 1 88 ? -2.863 7.885 0.117 1.00 68.25 88 ARG A CA 1
ATOM 800 C C . ARG A 1 88 ? -4.383 7.845 0.068 1.00 68.25 88 ARG A C 1
ATOM 802 O O . ARG A 1 88 ? -4.999 8.275 1.037 1.00 68.25 88 ARG A O 1
ATOM 809 N N . THR A 1 89 ? -4.985 7.377 -1.021 1.00 68.00 89 THR A N 1
ATOM 810 C CA . THR A 1 89 ? -6.441 7.273 -1.122 1.00 68.00 89 THR A CA 1
ATOM 811 C C . THR A 1 89 ? -6.947 6.172 -0.213 1.00 68.00 89 THR A C 1
ATOM 813 O O . THR A 1 89 ? -7.766 6.474 0.643 1.00 68.00 89 THR A O 1
ATOM 816 N N . TYR A 1 90 ? -6.406 4.958 -0.308 1.00 62.81 90 TYR A N 1
ATOM 817 C CA . TYR A 1 90 ? -6.909 3.799 0.423 1.00 62.81 90 TYR A CA 1
ATOM 818 C C . TYR A 1 90 ? -6.663 3.894 1.931 1.00 62.81 90 TYR A C 1
ATOM 820 O O . TYR A 1 90 ? -7.564 3.634 2.716 1.00 62.81 90 TYR A O 1
ATOM 828 N N . VAL A 1 91 ? -5.486 4.353 2.373 1.00 58.84 91 VAL A N 1
ATOM 829 C CA . VAL A 1 91 ? -5.213 4.588 3.803 1.00 58.84 91 VAL A CA 1
ATOM 830 C C . VAL A 1 91 ? -6.110 5.696 4.325 1.00 58.84 91 VAL A C 1
ATOM 832 O O . VAL A 1 91 ? -6.744 5.544 5.367 1.00 58.84 91 VAL A O 1
ATOM 835 N N . ARG A 1 92 ? -6.203 6.819 3.605 1.00 67.56 92 ARG A N 1
ATOM 836 C CA . ARG A 1 92 ? -7.028 7.937 4.061 1.00 67.56 92 ARG A CA 1
ATOM 837 C C . ARG A 1 92 ? -8.501 7.574 4.078 1.00 67.56 92 ARG A C 1
ATOM 839 O O . ARG A 1 92 ? -9.189 8.064 4.960 1.00 67.56 92 ARG A O 1
ATOM 846 N N . THR A 1 93 ? -9.003 6.781 3.138 1.00 68.81 93 THR A N 1
ATOM 847 C CA . THR A 1 93 ? -10.399 6.349 3.157 1.00 68.81 93 THR A CA 1
ATOM 848 C C . THR A 1 93 ? -10.593 5.289 4.219 1.00 68.81 93 THR A C 1
ATOM 850 O O . THR A 1 93 ? -11.354 5.550 5.133 1.00 68.81 93 THR A O 1
ATOM 853 N N . TYR A 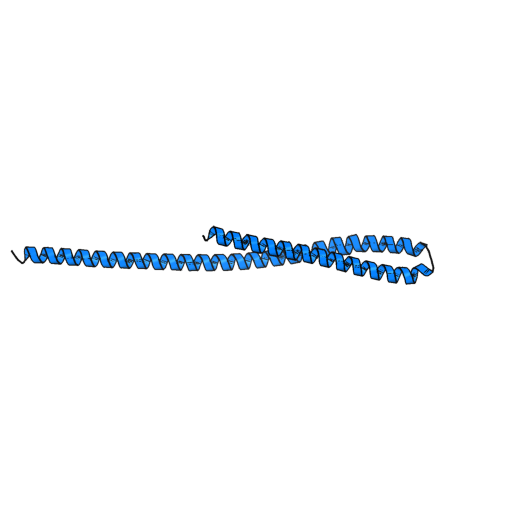1 94 ? -9.866 4.175 4.178 1.00 65.31 94 TYR A N 1
ATOM 854 C CA . TYR A 1 94 ? -10.075 3.027 5.058 1.00 65.31 94 TYR A CA 1
ATOM 855 C C . TYR A 1 94 ? -9.811 3.346 6.529 1.00 65.31 94 TYR A C 1
ATOM 857 O O . TYR A 1 94 ? -10.657 3.078 7.375 1.00 65.31 94 TYR A O 1
ATOM 865 N N . VAL A 1 95 ? -8.683 3.986 6.860 1.00 63.62 95 VAL A N 1
ATOM 866 C CA . VAL A 1 95 ? -8.397 4.365 8.253 1.00 63.62 95 VAL A CA 1
ATOM 867 C C . VAL A 1 95 ? -9.416 5.391 8.725 1.00 63.62 95 VAL A C 1
ATOM 869 O O . VAL A 1 95 ? -9.973 5.252 9.808 1.00 63.62 95 VAL A O 1
ATOM 872 N N . ARG A 1 96 ? -9.726 6.409 7.913 1.00 69.75 96 ARG A N 1
ATOM 873 C CA . ARG A 1 96 ? -10.692 7.433 8.324 1.00 69.75 96 ARG A CA 1
ATOM 874 C C . ARG A 1 96 ? -12.092 6.867 8.457 1.00 69.75 96 ARG A C 1
ATOM 876 O O . ARG A 1 96 ? -12.772 7.259 9.391 1.00 69.75 96 ARG A O 1
ATOM 883 N N . THR A 1 97 ? -12.553 6.014 7.548 1.00 70.06 97 THR A N 1
ATOM 884 C CA . THR A 1 97 ? -13.892 5.432 7.628 1.00 70.06 97 THR A CA 1
ATOM 885 C C . THR A 1 97 ? -13.947 4.464 8.784 1.00 70.06 97 THR A C 1
ATOM 887 O O . THR A 1 97 ? -14.768 4.687 9.658 1.00 70.06 97 THR A O 1
ATOM 890 N N . TYR A 1 98 ? -13.042 3.490 8.859 1.00 67.25 98 TYR A N 1
ATOM 891 C CA . TYR A 1 98 ? -13.071 2.439 9.871 1.00 67.25 98 TYR A CA 1
ATOM 892 C C . TYR A 1 98 ? -12.857 2.982 11.283 1.00 67.25 98 TYR A C 1
ATOM 894 O O . TYR A 1 98 ? -13.651 2.706 12.177 1.00 67.25 98 TYR A O 1
ATOM 902 N N . VAL A 1 99 ? -11.837 3.822 11.498 1.00 65.69 99 VAL A N 1
ATOM 903 C CA . VAL A 1 99 ? -11.603 4.426 12.819 1.00 65.69 99 VAL A CA 1
ATOM 904 C C . VAL A 1 99 ? -12.767 5.338 13.186 1.00 65.69 99 VAL A C 1
ATOM 906 O O . VAL A 1 99 ? -13.279 5.252 14.297 1.00 65.69 99 VAL A O 1
ATOM 909 N N . ARG A 1 100 ? -13.249 6.185 12.266 1.00 72.19 100 ARG A N 1
ATOM 910 C CA . ARG A 1 100 ? -14.356 7.098 12.581 1.00 72.19 100 ARG A CA 1
ATOM 911 C C . ARG A 1 100 ? -15.654 6.351 12.839 1.00 72.19 100 ARG A C 1
ATOM 913 O O . ARG A 1 100 ? -16.361 6.739 13.759 1.00 72.19 100 ARG A O 1
ATOM 920 N N . THR A 1 101 ? -16.003 5.341 12.046 1.00 72.38 101 THR A N 1
ATOM 921 C CA . THR A 1 101 ? -17.234 4.571 12.248 1.00 72.38 101 THR A CA 1
ATOM 922 C C . THR A 1 101 ? -17.138 3.783 13.535 1.00 72.38 101 THR A C 1
ATOM 924 O O . THR A 1 101 ? -18.019 3.945 14.365 1.00 72.38 101 THR A O 1
ATOM 927 N N . TYR A 1 102 ? -16.055 3.037 13.749 1.00 69.00 102 TYR A N 1
ATOM 928 C CA . TYR A 1 102 ? -15.896 2.177 14.916 1.00 69.00 102 TYR A CA 1
ATOM 929 C C . TYR A 1 102 ? -15.803 2.968 16.223 1.00 69.00 102 TYR A C 1
ATOM 931 O O . TYR A 1 102 ? -16.510 2.670 17.181 1.00 69.00 102 TYR A O 1
ATOM 939 N N . VAL A 1 103 ? -14.989 4.030 16.269 1.00 68.38 103 VAL A N 1
ATOM 940 C CA . VAL A 1 103 ? -14.907 4.894 17.457 1.00 68.38 103 VAL A CA 1
ATOM 941 C C . VAL A 1 103 ? -16.255 5.560 17.705 1.00 68.38 103 VAL A C 1
ATOM 943 O O . VAL A 1 103 ? -16.741 5.559 18.832 1.00 68.38 103 VAL A O 1
ATOM 946 N N . ARG A 1 104 ? -16.910 6.088 16.665 1.00 73.94 104 ARG A N 1
ATOM 947 C CA . ARG A 1 104 ? -18.211 6.748 16.824 1.00 73.94 104 ARG A CA 1
ATOM 948 C C . ARG A 1 104 ? -19.295 5.778 17.274 1.00 73.94 104 ARG A C 1
ATOM 950 O O . ARG A 1 104 ? -20.091 6.159 18.125 1.00 73.94 104 ARG A O 1
ATOM 957 N N . THR A 1 105 ? -19.370 4.573 16.713 1.00 74.81 105 THR A N 1
ATOM 958 C CA . THR A 1 105 ? -20.370 3.577 17.111 1.00 74.81 105 THR A CA 1
ATOM 959 C C . THR A 1 105 ? -20.104 3.116 18.527 1.00 74.81 105 THR A C 1
ATOM 961 O O . THR A 1 105 ? -21.015 3.216 19.338 1.00 74.81 105 THR A O 1
ATOM 964 N N . TYR A 1 106 ? -18.869 2.729 18.847 1.00 72.25 106 TYR A N 1
ATOM 965 C CA . TYR A 1 106 ? -18.508 2.208 20.159 1.00 72.25 106 TYR A CA 1
ATOM 966 C C . TYR A 1 106 ? -18.694 3.242 21.271 1.00 72.25 106 TYR A C 1
ATOM 968 O O . TYR A 1 106 ? -19.345 2.964 22.276 1.00 72.25 106 TYR A O 1
ATOM 976 N N . VAL A 1 107 ? -18.187 4.467 21.083 1.00 71.25 107 VAL A N 1
ATOM 977 C CA . VAL A 1 107 ? -18.378 5.558 22.052 1.00 71.25 107 VAL A CA 1
ATOM 978 C C . VAL A 1 107 ? -19.865 5.851 22.213 1.00 71.25 107 VAL A C 1
ATOM 980 O O . VAL A 1 107 ? -20.358 5.932 23.334 1.00 71.25 107 VAL A O 1
ATOM 983 N N . ARG A 1 108 ? -20.618 5.943 21.110 1.00 77.31 108 ARG A N 1
ATOM 984 C CA . ARG A 1 108 ? -22.060 6.197 21.175 1.00 77.31 108 ARG A CA 1
ATOM 985 C C . ARG A 1 108 ? -22.804 5.074 21.891 1.00 77.31 108 ARG A C 1
ATOM 987 O O . ARG A 1 108 ? -23.691 5.376 22.680 1.00 77.31 108 ARG A O 1
ATOM 994 N N . THR A 1 109 ? -22.485 3.808 21.633 1.00 79.94 109 THR A N 1
ATOM 995 C CA . THR A 1 109 ? -23.133 2.674 22.303 1.00 79.94 109 THR A CA 1
ATOM 996 C C . THR A 1 109 ? -22.785 2.644 23.778 1.00 79.94 109 THR A C 1
ATOM 998 O O . THR A 1 109 ? -23.699 2.551 24.588 1.00 79.94 109 THR A O 1
ATOM 1001 N N . TYR A 1 110 ? -21.508 2.809 24.125 1.00 77.12 110 TYR A N 1
ATOM 1002 C CA . TYR A 1 110 ? -21.027 2.751 25.502 1.00 77.12 110 TYR A CA 1
ATOM 1003 C C . TYR A 1 110 ? -21.581 3.897 26.356 1.00 77.12 110 TYR A C 1
ATOM 1005 O O . TYR A 1 110 ? -22.078 3.683 27.456 1.00 77.12 110 TYR A O 1
ATOM 1013 N N . VAL A 1 111 ? -21.587 5.123 25.827 1.00 78.75 111 VAL A N 1
ATOM 1014 C CA . VAL A 1 111 ? -22.204 6.270 26.511 1.00 78.75 111 VAL A CA 1
ATOM 1015 C C . VAL A 1 111 ? -23.704 6.038 26.689 1.00 78.75 111 VAL A C 1
ATOM 1017 O O . VAL A 1 111 ? -24.252 6.288 27.759 1.00 78.75 111 VAL A O 1
ATOM 1020 N N . ARG A 1 112 ? -24.392 5.523 25.664 1.00 82.44 112 ARG A N 1
ATOM 1021 C CA . ARG A 1 112 ? -25.844 5.310 25.715 1.00 82.44 112 ARG A CA 1
ATOM 1022 C C . ARG A 1 112 ? -26.234 4.193 26.685 1.00 82.44 112 ARG A C 1
ATOM 1024 O O . ARG A 1 112 ? -27.259 4.323 27.353 1.00 82.44 112 ARG A O 1
ATOM 1031 N N . THR A 1 113 ? -25.443 3.125 26.788 1.00 82.94 113 THR A N 1
ATOM 1032 C CA . THR A 1 113 ? -25.645 2.066 27.789 1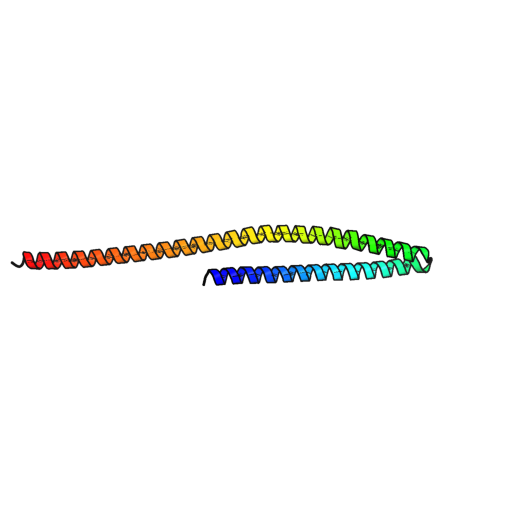.00 82.94 113 THR A CA 1
ATOM 1033 C C . THR A 1 113 ? -25.349 2.575 29.191 1.00 82.94 113 THR A C 1
ATOM 1035 O O . THR A 1 113 ? -26.160 2.348 30.085 1.00 82.94 113 THR A O 1
ATOM 1038 N N . TYR A 1 114 ? -24.268 3.334 29.377 1.00 79.75 114 TYR A N 1
ATOM 1039 C CA . TYR A 1 114 ? -23.909 3.894 30.677 1.00 79.75 114 TYR A CA 1
ATOM 1040 C C . TYR A 1 114 ? -24.960 4.886 31.189 1.00 79.75 114 TYR A C 1
ATOM 1042 O O . TYR A 1 114 ? -25.447 4.756 32.307 1.00 79.75 114 TYR A O 1
ATOM 1050 N N . VAL A 1 115 ? -25.415 5.819 30.348 1.00 84.19 115 VAL A N 1
ATOM 1051 C CA . VAL A 1 115 ? -26.502 6.752 30.697 1.00 84.19 115 VAL A CA 1
ATOM 1052 C C . VAL A 1 115 ? -27.792 6.001 31.025 1.00 84.19 115 VAL A C 1
ATOM 1054 O O . VAL A 1 115 ? -28.497 6.361 31.967 1.00 84.19 115 VAL A O 1
ATOM 1057 N N . ARG A 1 116 ? -28.114 4.936 30.278 1.00 88.06 116 ARG A N 1
ATOM 1058 C CA . ARG A 1 116 ? -29.278 4.094 30.581 1.00 88.06 116 ARG A CA 1
ATOM 1059 C C . ARG A 1 116 ? -29.133 3.426 31.947 1.00 88.06 116 ARG A C 1
ATOM 1061 O O . ARG A 1 116 ? -30.097 3.455 32.704 1.00 88.06 116 ARG A O 1
ATOM 1068 N N . TYR A 1 117 ? -27.957 2.889 32.257 1.00 86.44 117 TYR A N 1
ATOM 1069 C CA . TYR A 1 117 ? -27.657 2.267 33.544 1.00 86.44 117 TYR A CA 1
ATOM 1070 C C . TYR A 1 117 ? -27.793 3.261 34.705 1.00 86.44 117 TYR A C 1
ATOM 1072 O O . TYR A 1 117 ? -28.497 2.991 35.678 1.00 86.44 117 TYR A O 1
ATOM 1080 N N . VAL A 1 118 ? -27.209 4.454 34.568 1.00 84.88 118 VAL A N 1
ATOM 1081 C CA . VAL A 1 118 ? -27.338 5.535 35.556 1.00 84.88 118 VAL A CA 1
ATOM 1082 C C . VAL A 1 118 ? -28.805 5.914 35.743 1.00 84.88 118 VAL A C 1
ATOM 1084 O O . VAL A 1 118 ? -29.287 5.983 36.870 1.00 84.88 118 VAL A O 1
ATOM 1087 N N . ARG A 1 119 ? -29.561 6.083 34.653 1.00 88.62 119 ARG A N 1
ATOM 1088 C CA . ARG A 1 119 ? -30.996 6.392 34.723 1.00 88.62 119 ARG A CA 1
ATOM 1089 C C . ARG A 1 119 ? -31.781 5.302 35.450 1.00 88.62 119 ARG A C 1
ATOM 1091 O O . ARG A 1 119 ? -32.663 5.627 36.242 1.00 88.62 119 ARG A O 1
ATOM 1098 N N . THR A 1 120 ? -31.504 4.028 35.174 1.00 88.94 120 THR A N 1
ATOM 1099 C CA . THR A 1 120 ? -32.168 2.922 35.873 1.00 88.94 120 THR A CA 1
ATOM 1100 C C . THR A 1 120 ? -31.819 2.921 37.350 1.00 88.94 120 THR A C 1
ATOM 1102 O O . THR A 1 120 ? -32.737 2.836 38.157 1.00 88.94 120 THR A O 1
ATOM 1105 N N . TYR A 1 121 ? -30.545 3.118 37.692 1.00 85.69 121 TYR A N 1
ATOM 1106 C CA . TYR A 1 121 ? -30.064 3.153 39.069 1.00 85.69 121 TYR A CA 1
ATOM 1107 C C . TYR A 1 121 ? -30.697 4.296 39.872 1.00 85.69 121 TYR A C 1
ATOM 1109 O O . TYR A 1 121 ? -31.246 4.073 40.949 1.00 85.69 121 TYR A O 1
ATOM 1117 N N . VAL A 1 122 ? -30.705 5.512 39.316 1.00 86.19 122 VAL A N 1
ATOM 1118 C CA . VAL A 1 122 ? -31.350 6.678 39.938 1.00 86.19 122 VAL A CA 1
ATOM 1119 C C . VAL A 1 122 ? -32.842 6.422 40.120 1.00 86.19 122 VAL A C 1
ATOM 1121 O O . VAL A 1 122 ? -33.374 6.629 41.206 1.00 86.19 122 VAL A O 1
ATOM 1124 N N . ARG A 1 123 ? -33.531 5.910 39.091 1.00 89.31 123 ARG A N 1
ATOM 1125 C CA . ARG A 1 123 ? -34.964 5.604 39.182 1.00 89.31 123 ARG A CA 1
ATOM 1126 C C . ARG A 1 123 ? -35.255 4.568 40.265 1.00 89.31 123 ARG A C 1
ATOM 1128 O O . ARG A 1 123 ? -36.228 4.734 40.995 1.00 89.31 123 ARG A O 1
ATOM 1135 N N . THR A 1 124 ? -34.462 3.501 40.354 1.00 88.25 124 THR A N 1
ATOM 1136 C CA . THR A 1 124 ? -34.645 2.475 41.385 1.00 88.25 124 THR A CA 1
ATOM 1137 C C . THR A 1 124 ? -34.380 3.042 42.764 1.00 88.25 124 THR A C 1
ATOM 1139 O O . THR A 1 124 ? -35.235 2.878 43.622 1.00 88.25 124 THR A O 1
ATOM 1142 N N . TYR A 1 125 ? -33.276 3.769 42.944 1.00 84.31 125 TYR A N 1
ATOM 1143 C CA . TYR A 1 125 ? -32.878 4.339 44.228 1.00 84.31 125 TYR A CA 1
ATOM 1144 C C . TYR A 1 125 ? -33.895 5.360 44.744 1.00 84.31 125 TYR A C 1
ATOM 1146 O O . TYR A 1 125 ? -34.352 5.265 45.878 1.00 84.31 125 TYR A O 1
ATOM 1154 N N . VAL A 1 126 ? -34.324 6.296 43.892 1.00 85.19 126 VAL A N 1
ATOM 1155 C CA . VAL A 1 126 ? -35.360 7.276 44.244 1.00 85.19 126 VAL A CA 1
ATOM 1156 C C . VAL A 1 126 ? -36.667 6.562 44.572 1.00 85.19 126 VAL A C 1
ATOM 1158 O O . VAL A 1 126 ? -37.283 6.847 45.593 1.00 85.19 126 VAL A O 1
ATOM 1161 N N . ARG A 1 127 ? -37.090 5.591 43.752 1.00 87.12 127 ARG A N 1
ATOM 1162 C CA . ARG A 1 127 ? -38.336 4.856 43.997 1.00 87.12 127 ARG A CA 1
ATOM 1163 C C . ARG A 1 127 ? -38.288 4.071 45.304 1.00 87.12 127 ARG A C 1
ATOM 1165 O O . ARG A 1 127 ? -39.288 4.062 46.014 1.00 87.12 127 ARG A O 1
ATOM 1172 N N . THR A 1 128 ? -37.185 3.389 45.608 1.00 86.56 128 THR A N 1
ATOM 1173 C CA . THR A 1 128 ? -37.049 2.632 46.855 1.00 86.56 128 THR A CA 1
ATOM 1174 C C . THR A 1 128 ? -37.011 3.574 48.039 1.00 86.56 128 THR A C 1
ATOM 1176 O O . THR A 1 128 ? -37.831 3.398 48.928 1.00 86.56 128 THR A O 1
ATOM 1179 N N . TYR A 1 129 ? -36.158 4.600 48.005 1.00 82.81 129 TYR A N 1
ATOM 1180 C CA . TYR A 1 129 ? -35.985 5.550 49.100 1.00 82.81 129 TYR A CA 1
ATOM 1181 C C . TYR A 1 129 ? -37.275 6.311 49.418 1.00 82.81 129 TYR A C 1
ATOM 1183 O O . TYR A 1 129 ? -37.717 6.326 50.563 1.00 82.81 129 TYR A O 1
ATOM 1191 N N . VAL A 1 130 ? -37.938 6.873 48.401 1.00 82.62 130 VAL A N 1
ATOM 1192 C CA . VAL A 1 130 ? -39.222 7.567 48.578 1.00 82.62 130 VAL A CA 1
ATOM 1193 C C . VAL A 1 130 ? -40.277 6.599 49.105 1.00 82.62 130 VAL A C 1
ATOM 1195 O O . VAL A 1 130 ? -40.970 6.913 50.067 1.00 82.62 130 VAL A O 1
ATOM 1198 N N . ARG A 1 131 ? -40.388 5.393 48.532 1.00 83.81 131 ARG A N 1
ATOM 1199 C CA . ARG A 1 131 ? -41.376 4.405 48.984 1.00 83.81 131 ARG A CA 1
ATOM 1200 C C . ARG A 1 131 ? -41.131 3.969 50.424 1.00 83.81 131 ARG A C 1
ATOM 1202 O O . ARG A 1 131 ? -42.099 3.826 51.162 1.00 83.81 131 ARG A O 1
ATOM 1209 N N . THR A 1 132 ? -39.884 3.723 50.821 1.00 84.38 132 THR A N 1
ATOM 1210 C CA . THR A 1 132 ? -39.553 3.334 52.195 1.00 84.38 132 THR A CA 1
ATOM 1211 C C . THR A 1 132 ? -39.815 4.479 53.150 1.00 84.38 132 THR A C 1
ATOM 1213 O O . THR A 1 132 ? -40.526 4.262 54.120 1.00 84.38 132 THR A O 1
ATOM 1216 N N . TYR A 1 133 ? -39.333 5.683 52.834 1.00 80.75 133 TYR A N 1
ATOM 1217 C CA . TYR A 1 133 ? -39.450 6.853 53.698 1.00 80.75 133 TYR A CA 1
ATOM 1218 C C . TYR A 1 133 ? -40.909 7.261 53.904 1.00 80.75 133 TYR A C 1
ATOM 1220 O O . TYR A 1 133 ? -41.364 7.373 55.036 1.00 80.75 133 TYR A O 1
ATOM 1228 N N . VAL A 1 134 ? -41.685 7.387 52.822 1.00 79.75 134 VAL A N 1
ATOM 1229 C CA . VAL A 1 134 ? -43.122 7.691 52.904 1.00 79.75 134 VAL A CA 1
ATOM 1230 C C . VAL A 1 134 ? -43.856 6.594 53.672 1.00 79.75 134 VAL A C 1
ATOM 1232 O O . VAL A 1 134 ? -44.651 6.894 54.556 1.00 79.75 134 VAL A O 1
ATOM 1235 N N . ARG A 1 135 ? -43.571 5.312 53.397 1.00 79.62 135 ARG A N 1
ATOM 1236 C CA . ARG A 1 135 ? -44.226 4.203 54.104 1.00 79.62 135 ARG A CA 1
ATOM 1237 C C . ARG A 1 135 ? -43.898 4.199 55.592 1.00 79.62 135 ARG A C 1
ATOM 1239 O O . ARG A 1 135 ? -44.797 3.931 56.376 1.00 79.62 135 ARG A O 1
ATOM 1246 N N . THR A 1 136 ? -42.654 4.448 55.993 1.00 80.06 136 THR A N 1
ATOM 1247 C CA . THR A 1 136 ? -42.285 4.507 57.413 1.00 80.06 136 THR A CA 1
ATOM 1248 C C . THR A 1 136 ? -42.919 5.712 58.086 1.00 80.06 136 THR A C 1
ATOM 1250 O O . THR A 1 136 ? -43.558 5.533 59.112 1.00 80.06 136 THR A O 1
ATOM 1253 N N . TYR A 1 137 ? -42.832 6.892 57.468 1.00 77.38 137 TYR A N 1
ATOM 1254 C CA . TYR A 1 137 ? -43.316 8.147 58.041 1.00 77.38 137 TYR A CA 1
ATOM 1255 C C . TYR A 1 137 ? -44.842 8.159 58.206 1.00 77.38 137 TYR A C 1
ATOM 1257 O O . TYR A 1 137 ? -45.356 8.483 59.271 1.00 77.38 137 TYR A O 1
ATOM 1265 N N . VAL A 1 138 ? -45.586 7.712 57.186 1.00 75.19 138 VAL A N 1
ATOM 1266 C CA . VAL A 1 138 ? -47.049 7.564 57.274 1.00 75.19 138 VAL A CA 1
ATOM 1267 C C . VAL A 1 138 ? -47.423 6.529 58.335 1.00 75.19 138 VAL A C 1
ATOM 1269 O O . VAL A 1 138 ? -48.335 6.752 59.121 1.00 75.19 138 VAL A O 1
ATOM 1272 N N . ARG A 1 139 ? -46.711 5.398 58.407 1.00 72.62 139 ARG A N 1
ATOM 1273 C CA . ARG A 1 139 ? -47.022 4.331 59.369 1.00 72.62 139 ARG A CA 1
ATOM 1274 C C . ARG A 1 139 ? -46.678 4.703 60.812 1.00 72.62 139 ARG A C 1
ATOM 1276 O O . ARG A 1 139 ? -47.246 4.095 61.708 1.00 72.62 139 ARG A O 1
ATOM 1283 N N . THR A 1 140 ? -45.771 5.650 61.044 1.00 73.31 140 THR A N 1
ATOM 1284 C CA . THR A 1 140 ? -45.493 6.191 62.381 1.00 73.31 140 THR A CA 1
ATOM 1285 C C . THR A 1 140 ? -46.490 7.274 62.782 1.00 73.31 140 THR A C 1
ATOM 1287 O O . THR A 1 140 ? -46.928 7.250 63.918 1.00 73.31 140 THR A O 1
ATOM 1290 N N . TYR A 1 141 ? -46.899 8.160 61.865 1.00 66.00 141 TYR A N 1
ATOM 1291 C CA . TYR A 1 141 ? -47.813 9.276 62.173 1.00 66.00 141 TYR A CA 1
ATOM 1292 C C . TYR A 1 141 ? -49.306 8.918 62.159 1.00 66.00 141 TYR A C 1
ATOM 1294 O O . TYR A 1 141 ? -50.093 9.584 62.811 1.00 66.00 141 TYR A O 1
ATOM 1302 N N . VAL A 1 142 ? -49.724 7.899 61.403 1.00 61.94 142 VAL A N 1
ATOM 1303 C CA . VAL A 1 142 ? -51.127 7.426 61.391 1.00 61.94 142 VAL A CA 1
ATOM 1304 C C . VAL A 1 142 ? -51.389 6.407 62.509 1.00 61.94 142 VAL A C 1
ATOM 1306 O O . VAL A 1 142 ? -52.533 6.084 62.807 1.00 61.94 142 VAL A O 1
ATOM 1309 N N . ARG A 1 143 ? -50.327 5.840 63.094 1.00 57.09 143 ARG A N 1
ATOM 1310 C CA . ARG A 1 143 ? -50.412 4.831 64.164 1.00 57.09 143 ARG A CA 1
ATOM 1311 C C . ARG A 1 143 ? -50.194 5.422 65.565 1.00 57.09 143 ARG A C 1
ATOM 1313 O O . ARG A 1 143 ? -50.211 4.665 66.531 1.00 57.09 143 ARG A O 1
ATOM 1320 N N . THR A 1 144 ? -49.975 6.731 65.637 1.00 51.88 144 THR A N 1
ATOM 1321 C CA . THR A 1 144 ? -50.177 7.591 66.812 1.00 51.88 144 THR A CA 1
ATOM 1322 C C . THR A 1 144 ? -51.571 8.179 66.745 1.00 51.88 144 THR A C 1
ATOM 1324 O O . THR A 1 144 ? -52.256 8.158 67.785 1.00 51.88 144 THR A O 1
#

Secondary structure (DSSP, 8-state):
-HHHHHHHHHHHHHHHHHHHHHHHHHHHHHHHHHHHHHHHHHHHHHHHTT-HHHHHHHHHHHHHHIIIIIIIIIIIIIIHHHHHHHHHHHHHHHHHHHHHHHHHHHHHHHHHHHHHHHHHHHHHHHHHHHHHHHHHHHHHHS--

Sequence (144 aa):
YIYIYIYIIIITYLLTYLLTYVTLRTYVRTYVRTYVRTYVRTYVRTYVRRRTYVRTYVRTYVRTYVRTYVLLTYVRTYVRTYVRTYVRTYVRTYVRTYVRTYVRTYVRTYVRTYVRYVRTYVRTYVRTYVRTYVRTYVRTYVRT

Mean predicted aligned error: 16.68 Å